Protein AF-A0A1M6P2D3-F1 (afdb_monomer)

Mean predicted aligned error: 7.61 Å

InterPro domains:
  IPR001851 ABC transporter, permease [PF02653] (46-147)

Solvent-accessible surface area (backbone atoms only — not comparable to full-atom values): 8689 Å² total; per-residue (Å²): 142,80,78,84,76,82,72,62,74,66,58,57,55,48,62,72,42,39,67,60,53,50,50,51,49,51,54,54,50,42,32,69,76,35,44,91,63,54,58,33,71,67,44,50,48,51,52,49,60,64,45,48,58,56,63,65,44,48,63,64,54,43,56,40,48,74,77,73,40,55,64,55,37,67,63,33,42,47,53,42,30,52,46,41,31,47,42,33,22,30,75,68,64,39,54,64,71,60,23,48,52,51,26,51,53,52,38,51,49,54,50,48,52,52,49,47,45,32,72,74,66,68,42,57,49,51,61,53,20,54,54,50,30,52,52,43,52,49,51,42,36,63,74,50,72,71,48,87,86,78,67,61,56,74,97,120

Radius of gyration: 21.3 Å; Cα contacts (8 Å, |Δi|>4): 113; chains: 1; bounding box: 41×65×45 Å

Organism: Pseudonocardia thermophila (NCBI:txid1848)

Foldseek 3Di:
DDDPDDDPPVVVVCVVCVVVVVVVVVLVVCCVVPVPPSVDPVNVVVVCVVCVLVVVCVVVQVVCVVVVAHAPQSVLLVLLLVLQLLCCCAVVVDDSVVSNVVSVVVSVVLVVVLVCCCPVVVDGNVVSNVVSSVVSVVVSCVSVVVDDRDGRHDPD

pLDDT: mean 88.81, std 10.98, range [53.22, 97.81]

Sequence (156 aa):
MGRPGASPEGTSRLARYGLVLILIGLVVGFSLARPSSFATVENYRAILNNQAVVVLLAPAATLPLIVGEFDLSVASVLGVAQALVTGLCALQGLPVGAAVALAVLIGGLLGLINGVVIVKLEINAFVTTLASGTVMGGLVVWYTGGAPVYEGVPAS

Secondary structure (DSSP, 8-state):
-PPPP---HHHHHHHHHHHHHHHHHHHHHHHHH-TTTTSSHHHHHHHHHHHHHHHHHHHHHHHHHHTT----HHHHHHHHHHHHHHHHHHTT---HHHHHHHHHHHHHHHHHHHHHHHHHH---HHHHHHHHHHHHHHHHHHHHTTS---SS----

Structure (mmCIF, N/CA/C/O backbone):
data_AF-A0A1M6P2D3-F1
#
_entry.id   AF-A0A1M6P2D3-F1
#
loop_
_atom_site.group_PDB
_atom_site.id
_atom_site.type_symbol
_atom_site.label_atom_id
_atom_site.label_alt_id
_atom_site.label_comp_id
_atom_site.label_asym_id
_atom_site.label_entity_id
_atom_site.label_seq_id
_atom_site.pdbx_PDB_ins_code
_atom_site.Cartn_x
_atom_site.Cartn_y
_atom_site.Cartn_z
_atom_site.occupancy
_atom_site.B_iso_or_equiv
_atom_site.auth_seq_id
_atom_site.auth_comp_id
_atom_site.auth_asym_id
_atom_site.auth_atom_id
_atom_site.pdbx_PDB_model_num
ATOM 1 N N . MET A 1 1 ? 16.385 44.471 20.690 1.00 53.22 1 MET A N 1
ATOM 2 C CA . MET A 1 1 ? 15.525 44.804 19.533 1.00 53.22 1 MET A CA 1
ATOM 3 C C . MET A 1 1 ? 16.321 44.506 18.262 1.00 53.22 1 MET A C 1
ATOM 5 O O . MET A 1 1 ? 17.066 45.355 17.797 1.00 53.22 1 MET A O 1
ATOM 9 N N . GLY A 1 2 ? 16.308 43.245 17.810 1.00 58.84 2 GLY A N 1
ATOM 10 C CA . GLY A 1 2 ? 17.107 42.759 16.676 1.00 58.84 2 GLY A CA 1
ATOM 11 C C . GLY A 1 2 ? 16.276 42.749 15.395 1.00 58.84 2 GLY A C 1
ATOM 12 O O . GLY A 1 2 ? 15.130 42.311 15.414 1.00 58.84 2 GLY A O 1
ATOM 13 N N . ARG A 1 3 ? 16.830 43.284 14.306 1.00 61.72 3 ARG A N 1
ATOM 14 C CA . ARG A 1 3 ? 16.166 43.398 12.998 1.00 61.72 3 ARG A CA 1
ATOM 15 C C . ARG A 1 3 ? 15.924 41.992 12.419 1.00 61.72 3 ARG A C 1
ATOM 17 O O . ARG A 1 3 ? 16.854 41.188 12.467 1.00 61.72 3 ARG A O 1
ATOM 24 N N . PRO A 1 4 ? 14.749 41.691 11.835 1.00 57.19 4 PRO A N 1
ATOM 25 C CA . PRO A 1 4 ? 14.568 40.472 11.056 1.00 57.19 4 PRO A CA 1
ATOM 26 C C . PRO A 1 4 ? 15.533 40.504 9.867 1.00 57.19 4 PRO A C 1
ATOM 28 O O . PRO A 1 4 ? 15.477 41.417 9.041 1.00 57.19 4 PRO A O 1
ATOM 31 N N . GLY A 1 5 ? 16.457 39.544 9.817 1.00 58.62 5 GLY A N 1
ATOM 32 C CA . GLY A 1 5 ? 17.313 39.330 8.658 1.00 58.62 5 GLY A CA 1
ATOM 33 C C . GLY A 1 5 ? 16.445 38.942 7.468 1.00 58.62 5 GLY A C 1
ATOM 34 O O . GLY A 1 5 ? 15.668 37.992 7.550 1.00 58.62 5 GLY A O 1
ATOM 35 N N . ALA A 1 6 ? 16.552 39.695 6.377 1.00 59.88 6 ALA A N 1
ATOM 36 C CA . ALA A 1 6 ? 15.926 39.352 5.114 1.00 59.88 6 ALA A CA 1
ATOM 37 C C . ALA A 1 6 ? 16.448 37.979 4.661 1.00 59.88 6 ALA A C 1
ATOM 39 O O . ALA A 1 6 ? 17.626 37.831 4.334 1.00 59.88 6 ALA A O 1
ATOM 40 N N . SER A 1 7 ? 15.588 36.959 4.668 1.00 59.59 7 SER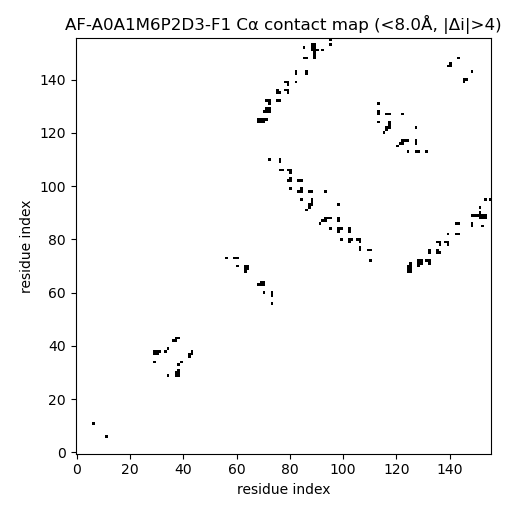 A N 1
ATOM 41 C CA . SER A 1 7 ? 15.888 35.693 4.002 1.00 59.59 7 SER A CA 1
ATOM 42 C C . SER A 1 7 ? 16.040 35.962 2.500 1.00 59.59 7 SER A C 1
ATOM 44 O O . SER A 1 7 ? 15.169 36.641 1.947 1.00 59.59 7 SER A O 1
ATOM 46 N N . PRO A 1 8 ? 17.074 35.443 1.810 1.00 58.41 8 PRO A N 1
ATOM 47 C CA . PRO A 1 8 ? 17.195 35.621 0.370 1.00 58.41 8 PRO A CA 1
ATOM 48 C C . PRO A 1 8 ? 15.990 34.949 -0.291 1.00 58.41 8 PRO A C 1
ATOM 50 O O . PRO A 1 8 ? 15.822 33.733 -0.190 1.00 58.41 8 PRO A O 1
ATOM 53 N N . GLU A 1 9 ? 15.143 35.719 -0.973 1.00 60.56 9 GLU A N 1
ATOM 54 C CA . GLU A 1 9 ? 13.951 35.202 -1.664 1.00 60.56 9 GLU A CA 1
ATOM 55 C C . GLU A 1 9 ? 14.287 34.092 -2.687 1.00 60.56 9 GLU A C 1
ATOM 57 O O . GLU A 1 9 ? 13.440 33.261 -3.014 1.00 60.56 9 GLU A O 1
ATOM 62 N N . GLY A 1 10 ? 15.542 34.027 -3.154 1.00 57.16 10 GLY A N 1
ATOM 63 C CA . GLY A 1 10 ? 16.060 32.960 -4.016 1.00 57.16 10 GLY A CA 1
ATOM 64 C C . GLY A 1 10 ? 16.241 31.605 -3.317 1.00 57.16 10 GLY A C 1
ATOM 65 O O . GLY A 1 10 ? 15.981 30.567 -3.926 1.00 57.16 10 GLY A O 1
ATOM 66 N N . THR A 1 11 ? 16.602 31.591 -2.030 1.00 60.56 11 THR A N 1
ATOM 67 C CA . THR A 1 11 ? 16.782 30.348 -1.258 1.00 60.56 11 THR A CA 1
ATOM 68 C C . THR A 1 11 ? 15.440 29.670 -0.979 1.00 60.56 11 THR A C 1
ATOM 70 O O . THR A 1 11 ? 15.360 28.443 -0.996 1.00 60.56 11 THR A O 1
ATOM 73 N N . SER A 1 12 ? 14.355 30.437 -0.802 1.00 68.25 12 SER A N 1
ATOM 74 C CA . SER A 1 12 ? 13.024 29.868 -0.530 1.00 68.25 12 SER A CA 1
ATOM 75 C C . SER A 1 12 ? 12.403 29.195 -1.760 1.00 68.25 12 SER A C 1
ATOM 77 O O . SER A 1 12 ? 11.765 28.150 -1.633 1.00 68.25 12 SER A O 1
ATOM 79 N N . ARG A 1 13 ? 12.632 29.733 -2.967 1.00 73.38 13 ARG A N 1
ATOM 80 C CA . ARG A 1 13 ? 12.143 29.137 -4.223 1.00 73.38 13 ARG A CA 1
ATOM 81 C C . ARG A 1 13 ? 12.911 27.871 -4.590 1.00 73.38 13 ARG A C 1
ATOM 83 O O . ARG A 1 13 ? 12.291 26.888 -4.989 1.00 73.38 13 ARG A O 1
ATOM 90 N N . LEU A 1 14 ? 14.233 27.877 -4.408 1.00 79.12 14 LEU A N 1
ATOM 91 C CA . LEU A 1 14 ? 15.064 26.696 -4.632 1.00 79.12 14 LEU A CA 1
ATOM 92 C C . LEU A 1 14 ? 14.745 25.588 -3.619 1.00 79.12 14 LEU A C 1
ATOM 94 O O . LEU A 1 14 ? 14.649 24.433 -4.008 1.00 79.12 14 LEU A O 1
ATOM 98 N N . ALA A 1 15 ? 14.492 25.932 -2.352 1.00 79.94 15 ALA A N 1
ATOM 99 C CA . ALA A 1 15 ? 14.035 24.971 -1.348 1.00 79.94 15 ALA A CA 1
ATOM 100 C C . ALA A 1 15 ? 12.641 24.406 -1.675 1.00 79.94 15 ALA A C 1
ATOM 102 O O . ALA A 1 15 ? 12.419 23.205 -1.549 1.00 79.94 15 ALA A O 1
ATOM 103 N N . ARG A 1 16 ? 11.715 25.245 -2.165 1.00 86.50 16 ARG A N 1
ATOM 104 C CA . ARG A 1 16 ? 10.349 24.829 -2.527 1.00 86.50 16 AR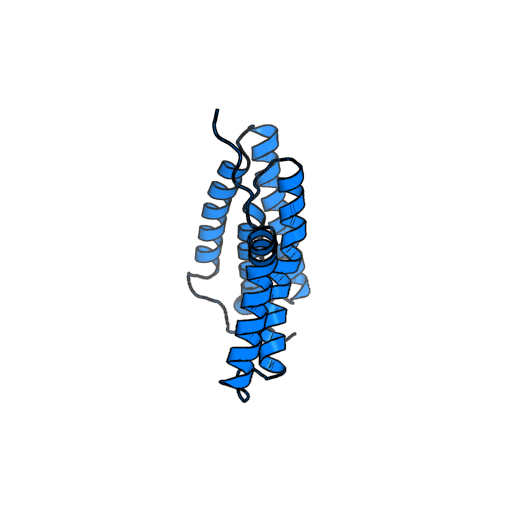G A CA 1
ATOM 105 C C . ARG A 1 16 ? 10.308 23.839 -3.693 1.00 86.50 16 ARG A C 1
ATOM 107 O O . ARG A 1 16 ? 9.501 22.917 -3.668 1.00 86.50 16 ARG A O 1
ATOM 114 N N . TYR A 1 17 ? 11.159 24.025 -4.702 1.00 91.38 17 TYR A N 1
ATOM 115 C CA . TYR A 1 17 ? 11.232 23.140 -5.873 1.00 91.38 17 TYR A CA 1
ATOM 116 C C . TYR A 1 17 ? 12.413 22.168 -5.834 1.00 91.38 17 TYR A C 1
ATOM 118 O O . TYR A 1 17 ? 12.608 21.415 -6.785 1.00 91.38 17 TYR A O 1
ATOM 126 N N . GLY A 1 18 ? 13.183 22.147 -4.745 1.00 92.62 18 GLY A N 1
ATOM 127 C CA . GLY A 1 18 ? 14.428 21.387 -4.647 1.00 92.62 18 GLY A CA 1
ATOM 128 C C . GLY A 1 18 ? 14.233 19.906 -4.946 1.00 92.62 18 GLY A C 1
ATOM 129 O O . GLY A 1 18 ? 14.991 19.339 -5.724 1.00 92.62 18 GLY A O 1
ATOM 130 N N . LEU A 1 19 ? 13.157 19.305 -4.429 1.00 92.44 19 LEU A N 1
ATOM 131 C CA . LEU A 1 19 ? 12.833 17.901 -4.691 1.00 92.44 19 LEU A CA 1
ATOM 132 C C . LEU A 1 19 ? 12.543 17.632 -6.177 1.00 92.44 19 LEU A C 1
ATOM 134 O O . LEU A 1 19 ? 13.032 16.652 -6.731 1.00 92.44 19 LEU A O 1
ATOM 138 N N . VAL A 1 20 ? 11.790 18.519 -6.836 1.00 93.38 20 VAL A N 1
ATOM 139 C CA . VAL A 1 20 ? 11.469 18.399 -8.269 1.00 93.38 20 VAL A CA 1
ATOM 140 C C . VAL A 1 20 ? 12.731 18.561 -9.113 1.00 93.38 20 VAL A C 1
ATOM 142 O O . VAL A 1 20 ? 12.954 17.800 -10.050 1.00 93.38 20 VAL A O 1
ATOM 145 N N . LEU A 1 21 ? 13.590 19.516 -8.757 1.00 94.38 21 LEU A N 1
ATOM 146 C CA . LEU A 1 21 ? 14.858 19.750 -9.444 1.00 94.38 21 LEU A CA 1
ATOM 147 C C . LEU A 1 21 ? 15.819 18.567 -9.280 1.00 94.38 21 LEU A C 1
ATOM 149 O O . LEU A 1 21 ? 16.443 18.158 -10.257 1.00 94.38 21 LEU A O 1
ATOM 153 N N . ILE A 1 22 ? 15.900 17.982 -8.082 1.00 95.38 22 ILE A N 1
ATOM 154 C CA . ILE A 1 22 ? 16.682 16.765 -7.827 1.00 95.38 22 ILE A CA 1
ATOM 155 C C . ILE A 1 22 ? 16.134 15.599 -8.651 1.00 95.38 22 ILE A C 1
ATOM 157 O O . ILE A 1 22 ? 16.915 14.900 -9.290 1.00 95.38 22 ILE A O 1
ATOM 161 N N . LEU A 1 23 ? 14.812 15.408 -8.691 1.00 94.44 23 LEU A N 1
ATOM 162 C CA . LEU A 1 23 ? 14.188 14.360 -9.497 1.00 94.44 23 LEU A CA 1
ATOM 163 C C . LEU A 1 23 ? 14.544 14.508 -10.982 1.00 94.44 23 LEU A C 1
ATOM 165 O O . LEU A 1 23 ? 14.995 13.544 -11.596 1.00 94.44 23 LEU A O 1
ATOM 169 N N . ILE A 1 24 ? 14.397 15.711 -11.546 1.00 95.88 24 ILE A N 1
ATOM 170 C CA . ILE A 1 24 ? 14.774 15.995 -12.939 1.00 95.88 24 ILE A CA 1
ATOM 171 C C . ILE A 1 24 ? 16.263 15.710 -13.153 1.00 95.88 24 ILE A C 1
ATOM 173 O O . ILE A 1 24 ? 16.626 15.036 -14.116 1.00 95.88 24 ILE A O 1
ATOM 177 N N . GLY A 1 25 ? 17.120 16.173 -12.241 1.00 97.06 25 GLY A N 1
ATOM 178 C CA . GLY A 1 25 ? 18.560 15.936 -12.296 1.00 97.06 25 GLY A CA 1
ATOM 179 C C . GLY A 1 25 ? 18.918 14.449 -12.293 1.00 97.06 25 GLY A C 1
ATOM 180 O O . GLY A 1 25 ? 19.737 14.022 -13.103 1.00 97.06 25 GLY A O 1
ATOM 181 N N . LEU A 1 26 ? 18.270 13.645 -11.445 1.00 96.06 26 LEU A N 1
ATOM 182 C CA . LEU A 1 26 ? 18.462 12.194 -11.399 1.00 96.06 26 LEU A CA 1
ATOM 183 C C . LEU A 1 26 ? 17.978 11.517 -12.681 1.00 96.06 26 LEU A C 1
ATOM 185 O O . LEU A 1 26 ? 18.697 10.691 -13.238 1.00 96.06 26 LEU A O 1
ATOM 189 N N . VAL A 1 27 ? 16.791 11.879 -13.177 1.00 96.12 27 VAL A N 1
ATOM 190 C CA . VAL A 1 27 ? 16.241 11.312 -14.415 1.00 96.12 27 VAL A CA 1
ATOM 191 C C . VAL A 1 27 ? 17.165 11.610 -15.590 1.00 96.12 27 VAL A C 1
ATOM 193 O O . VAL A 1 27 ? 17.538 10.688 -16.312 1.00 96.12 27 VAL A O 1
ATOM 196 N N . VAL A 1 28 ? 17.588 12.863 -15.768 1.00 97.25 28 VAL A N 1
ATOM 197 C CA . VAL A 1 28 ? 18.515 13.247 -16.843 1.00 97.25 28 VAL A CA 1
ATOM 198 C C . VAL A 1 28 ? 19.868 12.561 -16.656 1.00 97.25 28 VAL A C 1
ATOM 200 O O . VAL A 1 28 ? 20.373 11.941 -17.589 1.00 97.25 28 VAL A O 1
ATOM 203 N N . GLY A 1 29 ? 20.428 12.606 -15.446 1.00 97.69 29 GLY A N 1
ATOM 204 C CA . GLY A 1 29 ? 21.731 12.024 -15.132 1.00 97.69 29 GLY A CA 1
ATOM 205 C C . GLY A 1 29 ? 21.799 10.528 -15.433 1.00 97.69 29 GLY A C 1
ATOM 206 O O . GLY A 1 29 ? 22.710 10.085 -16.133 1.00 97.69 29 GLY A O 1
ATOM 207 N N . PHE A 1 30 ? 20.814 9.746 -14.984 1.00 96.94 30 PHE A N 1
ATOM 208 C CA . PHE A 1 30 ? 20.774 8.310 -15.265 1.00 96.94 30 PHE A CA 1
ATOM 209 C C . PHE A 1 30 ? 20.409 7.987 -16.713 1.00 96.94 30 PHE A C 1
ATOM 211 O O . PHE A 1 30 ? 20.935 7.015 -17.255 1.00 96.94 30 PHE A O 1
ATOM 218 N N . SER A 1 31 ? 19.588 8.811 -17.369 1.00 96.19 31 SER A N 1
ATOM 219 C CA . SER A 1 31 ? 19.282 8.626 -18.794 1.00 96.19 31 SER A CA 1
ATOM 220 C C . SER A 1 31 ? 20.528 8.795 -19.665 1.00 96.19 31 SER A C 1
ATOM 222 O O . SER A 1 31 ? 20.717 8.038 -20.612 1.00 96.19 31 SER A O 1
ATOM 224 N N . LEU A 1 32 ? 21.410 9.736 -19.310 1.00 97.06 32 LEU A N 1
ATOM 225 C CA . LEU A 1 32 ? 22.689 9.942 -19.993 1.00 97.06 32 LEU A CA 1
ATOM 226 C C . LEU A 1 32 ? 23.737 8.889 -19.609 1.00 97.06 32 LEU A C 1
ATOM 228 O O . LEU A 1 32 ? 24.467 8.408 -20.471 1.00 97.06 32 LEU A O 1
ATOM 232 N N . ALA A 1 33 ? 23.819 8.513 -18.330 1.00 97.19 33 ALA A N 1
ATOM 233 C CA . ALA A 1 33 ? 24.813 7.552 -17.855 1.00 97.19 33 ALA A CA 1
ATOM 234 C C . ALA A 1 33 ? 24.511 6.106 -18.286 1.00 97.19 33 ALA A C 1
ATOM 236 O O . ALA A 1 33 ? 25.431 5.301 -18.446 1.00 97.19 33 ALA A O 1
ATOM 237 N N . ARG A 1 34 ? 23.229 5.748 -18.436 1.00 95.94 34 ARG A N 1
ATOM 238 C CA . ARG A 1 34 ? 22.756 4.381 -18.710 1.00 95.94 34 ARG A CA 1
ATOM 239 C C . ARG A 1 34 ? 21.598 4.363 -19.728 1.00 95.94 34 ARG A C 1
ATOM 241 O O . ARG A 1 34 ? 20.511 3.889 -19.403 1.00 95.94 34 ARG A O 1
ATOM 248 N N . PRO A 1 35 ? 21.801 4.821 -20.974 1.00 92.44 35 PRO A N 1
ATOM 249 C CA . PRO A 1 35 ? 20.716 4.961 -21.948 1.00 92.44 35 PRO A CA 1
ATOM 250 C C . PRO A 1 35 ? 20.064 3.626 -22.339 1.00 92.44 35 PRO A C 1
ATOM 252 O O . PRO A 1 35 ? 18.855 3.566 -22.521 1.00 92.44 35 PRO A O 1
ATOM 255 N N . SER A 1 36 ? 20.838 2.538 -22.410 1.00 93.38 36 SER A N 1
ATOM 256 C CA . SER A 1 36 ? 20.335 1.214 -22.803 1.00 93.38 36 SER A CA 1
ATOM 257 C C . SER A 1 36 ? 19.554 0.474 -21.713 1.00 93.38 36 SER A C 1
ATOM 259 O O . SER A 1 36 ? 18.917 -0.529 -22.018 1.00 93.38 36 SER A O 1
ATOM 261 N N . SER A 1 37 ? 19.597 0.932 -20.458 1.00 91.81 37 SER A N 1
ATOM 262 C CA . SER A 1 37 ? 18.860 0.305 -19.352 1.00 91.81 37 SER A CA 1
ATOM 263 C C . SER A 1 37 ? 17.888 1.262 -18.666 1.00 91.81 37 SER A C 1
ATOM 265 O O . SER A 1 37 ? 16.734 0.900 -18.455 1.00 91.81 37 SER A O 1
ATOM 267 N N . PHE A 1 38 ? 18.309 2.492 -18.361 1.00 94.06 38 PHE A N 1
ATOM 268 C CA . PHE A 1 38 ? 17.475 3.477 -17.674 1.00 94.06 38 PHE A CA 1
ATOM 269 C C . PHE A 1 38 ? 16.526 4.220 -18.620 1.00 94.06 38 PHE A C 1
ATOM 271 O O . PHE A 1 38 ? 15.342 4.347 -18.313 1.00 94.06 38 PHE A O 1
ATOM 278 N N . ALA A 1 39 ? 17.019 4.700 -19.767 1.00 95.25 39 ALA A N 1
ATOM 279 C CA . ALA A 1 39 ? 16.236 5.498 -20.719 1.00 95.25 39 ALA A CA 1
ATOM 280 C C . ALA A 1 39 ? 15.391 4.630 -21.672 1.00 95.25 39 ALA A C 1
ATOM 282 O O . ALA A 1 39 ? 15.313 4.886 -22.872 1.00 95.25 39 ALA A O 1
ATOM 283 N N . THR A 1 40 ? 14.775 3.579 -21.134 1.00 96.62 40 THR A N 1
ATOM 284 C CA . THR A 1 40 ? 13.940 2.630 -21.878 1.00 96.62 40 THR A CA 1
ATOM 285 C C . THR A 1 40 ? 12.467 2.834 -21.532 1.00 96.62 40 THR A C 1
ATOM 287 O O . THR A 1 40 ? 12.119 3.240 -20.419 1.00 96.62 40 THR A O 1
ATOM 290 N N . VAL A 1 41 ? 11.576 2.555 -22.488 1.00 95.31 41 VAL A N 1
ATOM 291 C CA . VAL A 1 41 ? 10.122 2.689 -22.287 1.00 95.31 41 VAL A CA 1
ATOM 292 C C . VAL A 1 41 ? 9.649 1.733 -21.193 1.00 95.31 41 VAL A C 1
ATOM 294 O O . VAL A 1 41 ? 8.805 2.089 -20.376 1.00 95.31 41 VAL A O 1
ATOM 297 N N . GLU A 1 42 ? 10.223 0.538 -21.152 1.00 94.44 42 GLU A N 1
ATOM 298 C CA . GLU A 1 42 ? 9.971 -0.505 -20.170 1.00 94.44 42 GLU A CA 1
ATOM 299 C C . GLU A 1 42 ? 10.326 -0.031 -18.760 1.00 94.44 42 GLU A C 1
ATOM 301 O O . GLU A 1 42 ? 9.498 -0.144 -17.856 1.00 94.44 42 GLU A O 1
ATOM 306 N N . ASN A 1 43 ? 11.506 0.571 -18.575 1.00 95.12 43 ASN A N 1
ATOM 307 C CA . ASN A 1 43 ? 11.918 1.093 -17.276 1.00 95.12 43 ASN A CA 1
ATOM 308 C C . ASN A 1 43 ? 11.032 2.265 -16.830 1.00 95.12 43 ASN A C 1
ATOM 310 O O . ASN A 1 43 ? 10.572 2.287 -15.689 1.00 95.12 43 ASN A O 1
ATOM 314 N N . TYR A 1 44 ? 10.714 3.211 -17.721 1.00 94.31 44 TYR A N 1
ATOM 315 C CA . TYR A 1 44 ? 9.805 4.304 -17.366 1.00 94.31 44 TYR A CA 1
ATOM 316 C C . TYR A 1 44 ? 8.400 3.805 -17.024 1.00 94.31 44 TYR A C 1
ATOM 318 O O . TYR A 1 44 ? 7.816 4.272 -16.048 1.00 94.31 44 TYR A O 1
ATOM 326 N N . ARG A 1 45 ? 7.865 2.825 -17.763 1.00 94.88 45 ARG A N 1
ATOM 327 C CA . ARG A 1 45 ? 6.581 2.187 -17.431 1.00 94.88 45 ARG A CA 1
ATOM 328 C C . ARG A 1 45 ? 6.635 1.485 -16.079 1.00 94.88 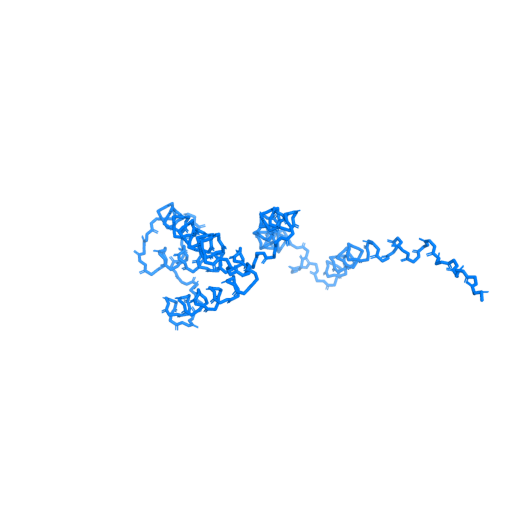45 ARG A C 1
ATOM 330 O O . ARG A 1 45 ? 5.710 1.653 -15.294 1.00 94.88 45 ARG A O 1
ATOM 337 N N . ALA A 1 46 ? 7.707 0.752 -15.783 1.00 92.56 46 ALA A N 1
ATOM 338 C CA . ALA A 1 46 ? 7.884 0.092 -14.492 1.00 92.56 46 ALA A CA 1
ATOM 339 C C . ALA A 1 46 ? 7.923 1.106 -13.335 1.00 92.56 46 ALA A C 1
ATOM 341 O O . ALA A 1 46 ? 7.210 0.937 -12.346 1.00 92.56 46 ALA A O 1
ATOM 342 N N . ILE A 1 47 ? 8.683 2.198 -13.485 1.00 93.38 47 ILE A N 1
ATOM 343 C CA . ILE A 1 47 ? 8.746 3.284 -12.496 1.00 93.38 47 ILE A CA 1
ATOM 344 C C . ILE A 1 47 ? 7.362 3.911 -12.298 1.00 93.38 47 ILE A C 1
ATOM 346 O O . ILE A 1 47 ? 6.903 4.030 -11.163 1.00 93.38 47 ILE A O 1
ATOM 350 N N . LEU A 1 48 ? 6.688 4.298 -13.384 1.00 93.38 48 LEU A N 1
ATOM 351 C CA . LEU A 1 48 ? 5.381 4.955 -13.322 1.00 93.38 48 LEU A CA 1
ATOM 352 C C . LEU A 1 48 ? 4.308 4.043 -12.723 1.00 93.38 48 LEU A C 1
ATOM 354 O O . LEU A 1 48 ? 3.551 4.499 -11.872 1.00 93.38 48 LEU A O 1
ATOM 358 N N . ASN A 1 49 ? 4.277 2.761 -13.092 1.00 91.50 49 ASN A N 1
ATOM 359 C CA . ASN A 1 49 ? 3.354 1.788 -12.506 1.00 91.50 49 ASN A CA 1
ATOM 360 C C . ASN A 1 49 ? 3.595 1.614 -11.002 1.00 91.50 49 ASN A C 1
ATOM 362 O O . ASN A 1 49 ? 2.639 1.570 -10.232 1.00 91.50 49 ASN A O 1
ATOM 366 N N . ASN A 1 50 ? 4.858 1.584 -10.566 1.00 90.00 50 ASN A N 1
ATOM 367 C CA . ASN A 1 50 ? 5.186 1.496 -9.146 1.00 90.00 50 ASN A CA 1
ATOM 368 C C . ASN A 1 50 ? 4.750 2.757 -8.372 1.00 90.00 50 ASN A C 1
ATOM 370 O O . ASN A 1 50 ? 4.248 2.666 -7.254 1.00 90.00 50 ASN A O 1
ATOM 374 N N . GLN A 1 51 ? 4.893 3.944 -8.973 1.00 92.62 51 GLN A N 1
ATOM 375 C CA . GLN A 1 51 ? 4.483 5.204 -8.342 1.00 92.62 51 GLN A CA 1
ATOM 376 C C . GLN A 1 51 ? 2.977 5.476 -8.419 1.00 92.62 51 GLN A C 1
ATOM 378 O O . GLN A 1 51 ? 2.453 6.189 -7.564 1.00 92.62 51 GLN A O 1
ATOM 383 N N . ALA A 1 52 ? 2.263 4.899 -9.389 1.00 92.69 52 ALA A N 1
ATOM 384 C CA . ALA A 1 52 ? 0.822 5.087 -9.549 1.00 92.69 52 ALA A CA 1
ATOM 385 C C . ALA A 1 52 ? 0.054 4.741 -8.264 1.00 92.69 52 ALA A C 1
ATOM 387 O O . ALA A 1 52 ? -0.846 5.480 -7.873 1.00 92.69 52 ALA A O 1
ATOM 388 N N . VAL A 1 53 ? 0.462 3.678 -7.561 1.00 89.69 53 VAL A N 1
ATOM 389 C CA . VAL A 1 53 ? -0.139 3.274 -6.280 1.00 89.69 53 VAL A CA 1
ATOM 390 C C . VAL A 1 53 ? 0.004 4.377 -5.228 1.00 89.69 53 VAL A C 1
ATOM 392 O O . VAL A 1 53 ? -0.982 4.777 -4.618 1.00 89.69 53 VAL A O 1
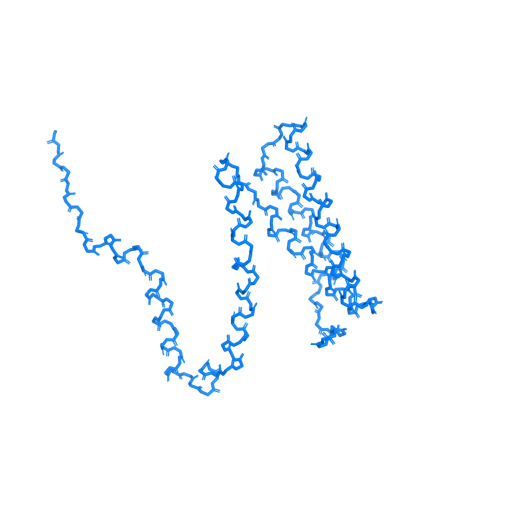ATOM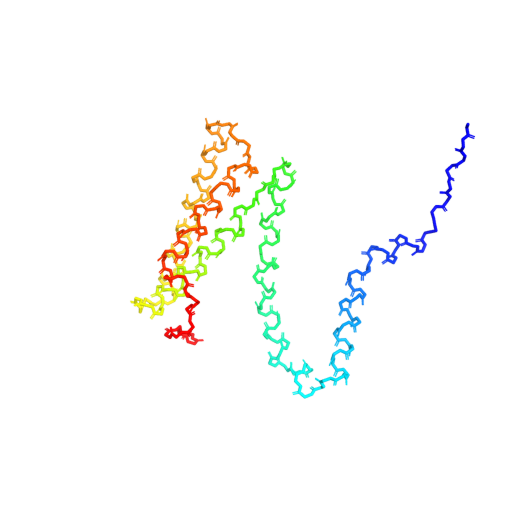 395 N N . VAL A 1 54 ? 1.210 4.923 -5.045 1.00 89.94 54 VAL A N 1
ATOM 396 C CA . VAL A 1 54 ? 1.468 5.989 -4.060 1.00 89.94 54 VAL A CA 1
ATOM 397 C C . VAL A 1 54 ? 0.695 7.261 -4.410 1.00 89.94 54 VAL A C 1
ATOM 399 O O . VAL A 1 54 ? 0.099 7.882 -3.533 1.00 89.94 54 VAL A O 1
ATOM 402 N N . VAL A 1 55 ? 0.656 7.629 -5.693 1.00 91.50 55 VAL A N 1
ATOM 403 C CA . VAL A 1 55 ? -0.083 8.808 -6.171 1.00 91.50 55 VAL A CA 1
ATOM 404 C C . VAL A 1 55 ? -1.588 8.656 -5.951 1.00 91.50 55 VAL A C 1
ATOM 406 O O . VAL A 1 55 ? -2.237 9.626 -5.571 1.00 91.50 55 VAL A O 1
ATOM 409 N N . LEU A 1 56 ? -2.144 7.455 -6.136 1.00 91.38 56 LEU A N 1
ATOM 410 C CA . LEU A 1 56 ? -3.551 7.165 -5.845 1.00 91.38 56 LEU A CA 1
ATOM 411 C C . LEU A 1 56 ? -3.863 7.225 -4.343 1.00 91.38 56 LEU A C 1
ATOM 413 O O . LEU A 1 56 ? -4.942 7.676 -3.963 1.00 91.38 56 LEU A O 1
ATOM 417 N N . LEU A 1 57 ? -2.927 6.809 -3.485 1.00 90.94 57 LEU A N 1
ATOM 418 C CA . LEU A 1 57 ? -3.101 6.861 -2.030 1.00 90.94 57 LEU A CA 1
ATOM 419 C C . LEU A 1 57 ? -2.905 8.256 -1.433 1.00 90.94 57 LEU A C 1
ATOM 421 O O . LEU A 1 57 ? -3.508 8.563 -0.406 1.00 90.94 57 LEU A O 1
ATOM 425 N N . ALA A 1 58 ? -2.094 9.111 -2.055 1.00 91.00 58 ALA A N 1
ATOM 426 C CA . ALA A 1 58 ? -1.836 10.467 -1.577 1.00 91.00 58 ALA A CA 1
ATOM 427 C C . ALA A 1 58 ? -3.120 11.271 -1.261 1.00 91.00 58 ALA A C 1
ATOM 429 O O . ALA A 1 58 ? -3.240 11.750 -0.130 1.00 91.00 58 ALA A O 1
ATOM 430 N N . PRO A 1 59 ? -4.120 11.394 -2.163 1.00 91.12 59 PRO A N 1
ATOM 431 C CA . PRO A 1 59 ? -5.367 12.092 -1.846 1.00 91.12 59 PRO A CA 1
ATOM 432 C C . PRO A 1 59 ? -6.165 11.407 -0.727 1.00 91.12 59 PRO A C 1
ATOM 434 O O . PRO A 1 59 ? -6.761 12.102 0.093 1.00 91.12 59 PRO A O 1
ATOM 437 N N . ALA A 1 60 ? -6.128 10.071 -0.631 1.00 88.00 60 ALA A N 1
ATOM 438 C CA . ALA A 1 60 ? -6.787 9.337 0.451 1.00 88.00 60 ALA A CA 1
ATOM 439 C C . ALA A 1 60 ? -6.177 9.676 1.822 1.00 88.00 60 ALA A C 1
ATOM 441 O O . ALA A 1 60 ? -6.911 9.937 2.769 1.00 88.00 60 ALA A O 1
ATOM 442 N N . ALA A 1 61 ? -4.846 9.773 1.908 1.00 89.75 61 ALA A N 1
ATOM 443 C CA . ALA A 1 61 ? -4.142 10.207 3.116 1.00 89.75 61 ALA A CA 1
ATOM 444 C C . ALA A 1 61 ? -4.344 11.701 3.435 1.00 89.75 61 ALA A C 1
ATOM 446 O O . ALA A 1 61 ? -4.159 12.128 4.572 1.00 89.75 61 ALA A O 1
ATOM 447 N N . THR A 1 62 ? -4.739 12.513 2.448 1.00 91.25 62 THR A N 1
ATOM 448 C CA . THR A 1 62 ? -4.933 13.959 2.638 1.00 91.25 62 THR A CA 1
ATOM 449 C C . THR A 1 62 ? -6.219 14.267 3.410 1.00 91.25 62 THR A C 1
ATOM 451 O O . THR A 1 62 ? -6.249 15.219 4.183 1.00 91.25 62 THR A O 1
ATOM 454 N N . LEU A 1 63 ? -7.279 13.467 3.238 1.00 87.75 63 LEU A N 1
ATOM 455 C CA . LEU A 1 63 ? -8.570 13.703 3.897 1.00 87.75 63 LEU A CA 1
ATOM 456 C C . LEU A 1 63 ? -8.477 13.658 5.439 1.00 87.75 63 LEU A C 1
ATOM 458 O O . LEU A 1 63 ? -8.929 14.620 6.061 1.00 87.75 63 LEU A O 1
ATOM 462 N N . PRO A 1 64 ? -7.851 12.639 6.070 1.00 87.56 64 PRO A N 1
ATOM 463 C CA . PRO A 1 64 ? -7.600 12.640 7.514 1.00 87.56 64 PRO A CA 1
ATOM 464 C C . PRO A 1 64 ? -6.753 13.833 7.969 1.00 87.56 64 PRO A C 1
ATOM 466 O O . PRO A 1 64 ? -7.083 14.490 8.953 1.00 87.56 64 PRO A O 1
ATOM 469 N N . LEU A 1 65 ? -5.714 14.184 7.202 1.00 90.12 65 LEU A N 1
ATOM 470 C CA . LEU A 1 65 ? -4.836 15.306 7.541 1.00 90.12 65 LEU A CA 1
ATOM 471 C C . LEU A 1 65 ? -5.578 16.649 7.557 1.00 90.12 65 LEU A C 1
ATOM 473 O O . LEU A 1 65 ? -5.286 17.495 8.400 1.00 90.12 65 LEU A O 1
ATOM 477 N N . ILE A 1 66 ? -6.550 16.849 6.661 1.00 92.06 66 ILE A N 1
ATOM 478 C CA . ILE A 1 66 ? -7.370 18.072 6.620 1.00 92.06 66 ILE A CA 1
ATOM 479 C C . ILE A 1 66 ? -8.194 18.235 7.902 1.00 92.06 66 ILE A C 1
ATOM 481 O O . ILE A 1 66 ? -8.357 19.357 8.379 1.00 92.06 66 ILE A O 1
ATOM 485 N N . VAL A 1 67 ? -8.693 17.137 8.473 1.00 88.38 67 VAL A N 1
ATOM 486 C CA . VAL A 1 67 ? -9.452 17.161 9.736 1.00 88.38 67 VAL A CA 1
ATOM 487 C C . VAL A 1 67 ? -8.552 17.122 10.978 1.00 88.38 67 VAL A C 1
ATOM 489 O O . VAL A 1 67 ? -9.060 17.089 12.094 1.00 88.38 67 VAL A O 1
ATOM 492 N N . GLY A 1 68 ? -7.227 17.190 10.799 1.00 86.75 68 GLY A N 1
ATOM 493 C CA . GLY A 1 68 ? -6.243 17.209 11.884 1.00 86.75 68 GLY A CA 1
ATOM 494 C C . GLY A 1 68 ? -5.874 15.829 12.431 1.00 86.75 68 GLY A C 1
ATOM 495 O O . GLY A 1 68 ? -5.174 15.748 13.438 1.00 86.75 68 GLY A O 1
ATOM 496 N N . GLU A 1 69 ? -6.306 14.757 11.768 1.00 86.94 69 GLU A N 1
ATOM 497 C CA . GLU A 1 69 ? -6.029 13.379 12.163 1.00 86.94 69 GLU A CA 1
ATOM 498 C C . GLU A 1 69 ? -4.871 12.791 11.347 1.00 86.94 69 GLU A C 1
ATOM 500 O O . GLU A 1 69 ? -4.768 12.965 10.130 1.00 86.94 69 GLU A O 1
ATOM 505 N N . PHE A 1 70 ? -3.998 12.041 12.016 1.00 86.00 70 PHE A N 1
ATOM 506 C CA . PHE A 1 70 ? -2.912 11.306 11.369 1.00 86.00 70 PHE A CA 1
ATOM 507 C C . PHE A 1 70 ? -3.298 9.833 11.227 1.00 86.00 70 PHE A C 1
ATOM 509 O O . PHE A 1 70 ? -3.114 9.041 12.151 1.00 86.00 70 PHE A O 1
ATOM 516 N N . ASP A 1 71 ? -3.824 9.467 10.058 1.00 89.12 71 ASP A N 1
ATOM 517 C CA . ASP A 1 71 ? -4.193 8.088 9.738 1.00 89.12 71 ASP A CA 1
ATOM 518 C C . ASP A 1 71 ? -3.075 7.372 8.967 1.00 89.12 71 ASP A C 1
ATOM 520 O O . ASP A 1 71 ? -2.844 7.614 7.781 1.00 89.12 71 ASP A O 1
ATOM 524 N N . LEU A 1 72 ? -2.381 6.459 9.650 1.00 89.19 72 LEU A N 1
ATOM 525 C CA . LEU A 1 72 ? -1.332 5.627 9.053 1.00 89.19 72 LEU A CA 1
ATOM 526 C C . LEU A 1 72 ? -1.859 4.300 8.488 1.00 89.19 72 LEU A C 1
ATOM 528 O O . LEU A 1 72 ? -1.104 3.532 7.883 1.00 89.19 72 LEU A O 1
ATOM 532 N N . SER A 1 73 ? -3.149 4.002 8.665 1.00 92.19 73 SER A N 1
ATOM 533 C CA . SER A 1 73 ? -3.721 2.721 8.256 1.00 92.19 73 SER A CA 1
ATOM 534 C C . SER A 1 73 ? -3.786 2.557 6.743 1.00 92.19 73 SER A C 1
ATOM 536 O O . SER A 1 73 ? -3.729 1.425 6.279 1.00 92.19 73 SER A O 1
ATOM 538 N N . VAL A 1 74 ? -3.785 3.645 5.963 1.00 91.00 74 VAL A N 1
ATOM 539 C CA . VAL A 1 74 ? -3.780 3.594 4.489 1.00 91.00 74 VAL A CA 1
ATOM 540 C C . VAL A 1 74 ? -2.630 2.743 3.932 1.00 91.00 74 VAL A C 1
ATOM 542 O O . VAL A 1 74 ? -2.833 1.944 3.018 1.00 91.00 74 VAL A O 1
ATOM 545 N N . ALA A 1 75 ? -1.437 2.846 4.524 1.00 89.50 75 ALA A N 1
ATOM 546 C CA . ALA A 1 75 ? -0.275 2.060 4.116 1.00 89.50 75 ALA A CA 1
ATOM 547 C C . ALA A 1 75 ? -0.406 0.588 4.541 1.00 89.50 75 ALA A C 1
ATOM 549 O O . ALA A 1 75 ? -0.083 -0.319 3.775 1.00 89.50 75 ALA A O 1
ATOM 550 N N . SER A 1 76 ? -0.923 0.347 5.747 1.00 93.38 76 SER A N 1
ATOM 551 C CA . SER A 1 76 ? -1.100 -1.007 6.288 1.00 93.38 76 SER A CA 1
ATOM 552 C C . SER A 1 76 ? -2.193 -1.779 5.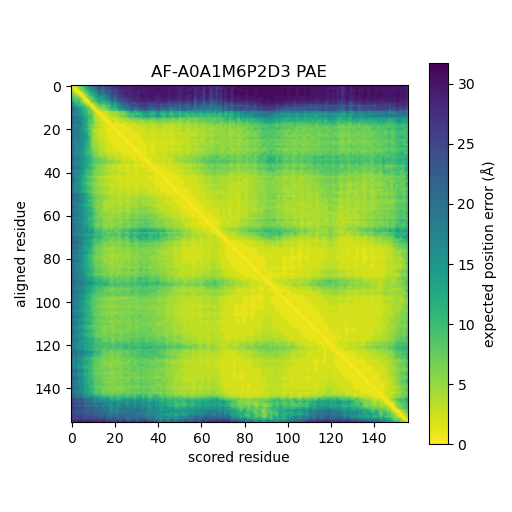541 1.00 93.38 76 SER A C 1
ATOM 554 O O . SER A 1 76 ? -2.002 -2.939 5.181 1.00 93.38 76 SER A O 1
ATOM 556 N N . VAL A 1 77 ? -3.312 -1.118 5.233 1.00 95.00 77 VAL A N 1
ATOM 557 C CA . VAL A 1 77 ? -4.417 -1.671 4.443 1.00 95.00 77 VAL A CA 1
ATOM 558 C C . VAL A 1 77 ? -3.973 -1.948 3.009 1.00 95.00 77 VAL A C 1
ATOM 560 O O . VAL A 1 77 ? -4.322 -3.001 2.477 1.00 95.00 77 VAL A O 1
ATOM 563 N N . LEU A 1 78 ? -3.154 -1.078 2.399 1.00 93.56 78 LEU A N 1
ATOM 564 C CA . LEU A 1 78 ? -2.527 -1.379 1.108 1.00 93.56 78 LEU A CA 1
ATOM 565 C C . LEU A 1 78 ? -1.700 -2.668 1.189 1.00 93.56 78 LEU A C 1
ATOM 567 O O . LEU A 1 78 ? -1.862 -3.535 0.335 1.00 93.56 78 LEU A O 1
ATOM 571 N N . GLY A 1 79 ? -0.844 -2.809 2.205 1.00 93.19 79 GLY A N 1
ATOM 572 C CA . GLY A 1 79 ? -0.012 -4.002 2.380 1.00 93.19 79 GLY A CA 1
ATOM 573 C C . GLY A 1 79 ? -0.842 -5.283 2.499 1.00 93.19 79 GLY A C 1
ATOM 574 O O . GLY A 1 79 ? -0.550 -6.278 1.835 1.00 93.19 79 GLY A O 1
ATOM 575 N N . VAL A 1 80 ? -1.934 -5.241 3.269 1.00 95.56 80 VAL A N 1
ATOM 576 C CA . VAL A 1 80 ? -2.895 -6.352 3.366 1.00 95.56 80 VAL A CA 1
ATOM 577 C C . VAL A 1 80 ? -3.555 -6.631 2.017 1.00 95.56 80 VAL A C 1
ATOM 579 O O . VAL A 1 80 ? -3.610 -7.784 1.598 1.00 95.56 80 VAL A O 1
ATOM 582 N N . ALA A 1 81 ? -4.022 -5.603 1.308 1.00 95.00 81 ALA A N 1
ATOM 583 C CA . ALA A 1 81 ? -4.659 -5.765 0.006 1.00 95.00 81 ALA A CA 1
ATOM 584 C C . ALA A 1 81 ? -3.702 -6.373 -1.033 1.00 95.00 81 ALA A C 1
ATOM 586 O O . ALA A 1 81 ? -4.091 -7.281 -1.762 1.00 95.00 81 ALA A O 1
ATOM 587 N N . GLN A 1 82 ? -2.441 -5.932 -1.069 1.00 92.56 82 GLN A N 1
ATOM 588 C CA . GLN A 1 82 ? -1.415 -6.485 -1.955 1.00 92.56 82 GLN A CA 1
ATOM 589 C C . GLN A 1 82 ? -1.116 -7.949 -1.636 1.00 92.56 82 GLN A C 1
ATOM 591 O O . GLN A 1 82 ? -1.065 -8.771 -2.553 1.00 92.56 82 GLN A O 1
ATOM 596 N N . ALA A 1 83 ? -0.962 -8.286 -0.353 1.00 93.62 83 ALA A N 1
ATOM 597 C CA . ALA A 1 83 ? -0.732 -9.658 0.079 1.00 93.62 83 ALA A CA 1
ATOM 598 C C . ALA A 1 83 ? -1.920 -10.556 -0.278 1.00 93.62 83 ALA A C 1
ATOM 600 O O . ALA A 1 83 ? -1.724 -11.628 -0.844 1.00 93.62 83 ALA A O 1
ATOM 601 N N . LEU A 1 84 ? -3.148 -10.095 -0.019 1.00 94.62 84 LEU A N 1
ATOM 602 C CA . LEU A 1 84 ? -4.369 -10.822 -0.348 1.00 94.62 84 LEU A CA 1
ATOM 603 C C . LEU A 1 84 ? -4.519 -11.027 -1.847 1.00 94.62 84 LEU A C 1
ATOM 605 O O . LEU A 1 84 ? -4.665 -12.166 -2.260 1.00 94.62 84 LEU A O 1
ATOM 609 N N . VAL A 1 85 ? -4.459 -9.976 -2.669 1.00 94.38 85 VAL A N 1
ATOM 610 C CA . VAL A 1 85 ? -4.638 -10.121 -4.123 1.00 94.38 85 VAL A CA 1
ATOM 611 C C . VAL A 1 85 ? -3.584 -11.059 -4.699 1.00 94.38 85 VAL A C 1
ATOM 613 O O . VAL A 1 85 ? -3.923 -11.997 -5.414 1.00 94.38 85 VAL A O 1
ATOM 616 N N . THR A 1 86 ? -2.317 -10.852 -4.337 1.00 92.12 86 THR A N 1
ATOM 617 C CA . THR A 1 86 ? -1.218 -11.687 -4.832 1.00 92.12 86 THR A CA 1
ATOM 618 C C . THR A 1 86 ? -1.372 -13.130 -4.365 1.00 92.12 86 THR A C 1
ATOM 620 O O . THR A 1 86 ? -1.317 -14.037 -5.186 1.00 92.12 86 THR A O 1
ATOM 623 N N . GLY A 1 87 ? -1.622 -13.354 -3.073 1.00 91.94 87 GLY A N 1
ATOM 624 C CA . GLY A 1 87 ? -1.783 -14.694 -2.516 1.00 91.94 87 GLY A CA 1
ATOM 625 C C . GLY A 1 87 ? -3.011 -15.414 -3.068 1.00 91.94 87 GLY A C 1
ATOM 626 O O . GLY A 1 87 ? -2.868 -16.526 -3.552 1.00 91.94 87 GLY A O 1
ATOM 627 N N . LEU A 1 88 ? -4.181 -14.764 -3.089 1.00 93.44 88 LEU A N 1
ATOM 628 C CA . LEU A 1 88 ? -5.438 -15.323 -3.616 1.00 93.44 88 LEU A CA 1
ATOM 629 C C . LEU A 1 88 ? -5.304 -15.778 -5.064 1.00 93.44 88 LEU A C 1
ATOM 631 O O . LEU A 1 88 ? -5.772 -16.862 -5.412 1.00 93.44 88 LEU A O 1
ATOM 635 N N . CYS A 1 89 ? -4.633 -14.982 -5.891 1.00 93.50 89 CYS A N 1
ATOM 636 C CA . CYS A 1 89 ? -4.366 -15.350 -7.272 1.00 93.50 89 CYS A CA 1
ATOM 637 C C . CYS A 1 89 ? -3.320 -16.471 -7.376 1.00 93.50 89 CYS A C 1
ATOM 639 O O . CYS A 1 89 ? -3.562 -17.467 -8.049 1.00 93.50 89 CYS A O 1
ATOM 641 N N . ALA A 1 90 ? -2.175 -16.331 -6.706 1.00 90.06 90 ALA A N 1
ATOM 642 C CA . ALA A 1 90 ? -1.025 -17.219 -6.877 1.00 90.06 90 ALA A CA 1
ATOM 643 C C . ALA A 1 90 ? -1.141 -18.568 -6.158 1.00 90.06 90 ALA A C 1
ATOM 645 O O . ALA A 1 90 ? -0.747 -19.599 -6.695 1.00 90.06 90 ALA A O 1
ATOM 646 N N . LEU A 1 91 ? -1.648 -18.556 -4.927 1.00 86.19 91 LEU A N 1
ATOM 647 C CA . LEU A 1 91 ? -1.689 -19.710 -4.029 1.00 86.19 91 LEU A CA 1
ATOM 648 C C . LEU A 1 91 ? -3.036 -20.429 -4.097 1.00 86.19 91 LEU A C 1
ATOM 650 O O . LEU A 1 91 ? -3.079 -21.654 -4.017 1.00 86.19 91 LEU A O 1
ATOM 654 N N . GLN A 1 92 ? -4.136 -19.681 -4.234 1.00 88.50 92 GLN A N 1
ATOM 655 C CA . GLN A 1 92 ? -5.488 -20.248 -4.298 1.00 88.50 92 GLN A CA 1
ATOM 656 C C . GLN A 1 92 ? -6.098 -20.256 -5.710 1.00 88.50 92 GLN A C 1
ATOM 658 O O . GLN A 1 92 ? -7.186 -20.803 -5.888 1.00 88.50 92 GLN A O 1
ATOM 663 N N . GLY A 1 93 ? -5.428 -19.686 -6.718 1.00 88.88 93 GLY A N 1
ATOM 664 C CA . GLY A 1 93 ? -5.891 -19.712 -8.109 1.00 88.88 93 GLY A CA 1
ATOM 665 C C . GLY A 1 93 ? -7.168 -18.905 -8.368 1.00 88.88 93 GLY A C 1
ATOM 666 O O . GLY A 1 93 ? -7.864 -19.161 -9.353 1.00 88.88 93 GLY A O 1
ATOM 667 N N . LEU A 1 94 ? -7.523 -17.962 -7.488 1.00 93.44 94 LEU A N 1
ATOM 668 C CA . LEU A 1 94 ? -8.716 -17.139 -7.679 1.00 93.44 94 LEU A CA 1
ATOM 669 C C . LEU A 1 94 ? -8.539 -16.192 -8.877 1.00 93.44 94 LEU A C 1
ATOM 671 O O . LEU A 1 94 ? -7.464 -15.618 -9.059 1.00 93.44 94 LEU A O 1
ATOM 675 N N . PRO A 1 95 ? -9.608 -15.935 -9.652 1.00 93.81 95 PRO A N 1
ATOM 676 C CA . PRO A 1 95 ? -9.592 -14.886 -10.661 1.00 93.81 95 PRO A CA 1
ATOM 677 C C . PRO A 1 95 ? -9.296 -13.518 -10.038 1.00 93.81 95 PRO A C 1
ATOM 679 O O . PRO A 1 95 ? -9.839 -13.183 -8.980 1.00 93.81 95 PRO A O 1
ATOM 682 N N . VAL A 1 96 ? -8.523 -12.689 -10.746 1.00 92.81 96 VAL A N 1
ATOM 683 C CA . VAL A 1 96 ? -8.084 -11.361 -10.276 1.00 92.81 96 VAL A CA 1
ATOM 684 C C . VAL A 1 96 ? -9.256 -10.508 -9.784 1.00 92.81 96 VAL A C 1
ATOM 686 O O . VAL A 1 96 ? -9.177 -9.910 -8.715 1.00 92.81 96 VAL A O 1
ATOM 689 N N . GLY A 1 97 ? -10.381 -10.500 -10.507 1.00 94.44 97 GLY A N 1
ATOM 690 C CA . GLY A 1 97 ? -11.567 -9.734 -10.109 1.00 94.44 97 GLY A CA 1
ATOM 691 C C . GLY A 1 97 ? -12.146 -10.153 -8.750 1.00 94.44 97 GLY A C 1
ATOM 692 O O . GLY A 1 97 ? -12.518 -9.295 -7.950 1.00 94.44 97 GLY A O 1
ATOM 693 N N . ALA A 1 98 ? -12.171 -11.456 -8.454 1.00 95.00 98 ALA A N 1
ATOM 694 C CA . ALA A 1 98 ? -12.648 -11.971 -7.171 1.00 95.00 98 ALA A CA 1
ATOM 695 C C . ALA A 1 98 ? -11.665 -11.651 -6.035 1.00 95.00 98 ALA A C 1
ATOM 697 O O . ALA A 1 98 ? -12.084 -11.240 -4.953 1.00 95.00 98 ALA A O 1
ATOM 698 N N . ALA A 1 99 ? -10.361 -11.776 -6.299 1.00 95.75 99 ALA A N 1
ATOM 699 C CA . ALA A 1 99 ? -9.315 -11.427 -5.345 1.00 95.75 99 ALA A CA 1
ATOM 700 C C . ALA A 1 99 ? -9.348 -9.931 -4.979 1.00 95.75 99 ALA A C 1
ATOM 702 O O . ALA A 1 99 ? -9.291 -9.580 -3.800 1.00 95.75 99 ALA A O 1
ATOM 703 N N . VAL A 1 100 ? -9.523 -9.050 -5.972 1.00 95.75 100 VAL A N 1
ATOM 704 C CA . VAL A 1 100 ? -9.677 -7.601 -5.766 1.00 95.75 100 VAL A CA 1
ATOM 705 C C . VAL A 1 100 ? -10.934 -7.289 -4.955 1.00 95.75 100 VAL A C 1
ATOM 707 O O . VAL A 1 100 ? -10.856 -6.527 -3.994 1.00 95.75 100 VAL A O 1
ATOM 710 N N . ALA A 1 101 ? -12.078 -7.893 -5.287 1.00 97.00 101 ALA A N 1
ATOM 711 C CA . ALA A 1 101 ? -13.317 -7.678 -4.540 1.00 97.00 101 ALA A CA 1
ATOM 712 C C . ALA A 1 101 ? -13.167 -8.069 -3.060 1.00 97.00 101 ALA A C 1
ATOM 714 O O . ALA A 1 101 ? -13.577 -7.317 -2.174 1.00 97.00 101 ALA A O 1
ATOM 715 N N . LEU A 1 102 ? -12.523 -9.207 -2.782 1.00 96.50 102 LEU A N 1
ATOM 716 C CA . LEU A 1 102 ? -12.281 -9.657 -1.413 1.00 96.50 102 LEU A CA 1
ATOM 717 C C . LEU A 1 102 ? -11.294 -8.743 -0.670 1.00 96.50 102 LEU A C 1
ATOM 719 O O . LEU A 1 102 ? -11.528 -8.412 0.491 1.00 96.50 102 LEU A O 1
ATOM 723 N N . ALA A 1 103 ? -10.236 -8.278 -1.339 1.00 96.19 103 ALA A N 1
ATOM 724 C CA . ALA A 1 103 ? -9.289 -7.328 -0.762 1.00 96.19 103 ALA A CA 1
ATOM 725 C C . ALA A 1 103 ? -9.949 -5.982 -0.416 1.00 96.19 103 ALA A C 1
ATOM 727 O O . ALA A 1 103 ? -9.684 -5.434 0.652 1.00 96.19 103 ALA A O 1
ATOM 728 N N . VAL A 1 104 ? -10.850 -5.476 -1.266 1.00 96.12 104 VAL A N 1
ATOM 729 C CA . VAL A 1 104 ? -11.626 -4.252 -0.993 1.00 96.12 104 VAL A CA 1
ATOM 730 C C . VAL A 1 104 ? -12.562 -4.446 0.200 1.00 96.12 104 VAL A C 1
ATOM 732 O O . VAL A 1 104 ? -12.611 -3.585 1.077 1.00 96.12 104 VAL A O 1
ATOM 735 N N . LEU A 1 105 ? -13.271 -5.577 0.272 1.00 97.81 105 LEU A N 1
ATOM 736 C CA . LEU A 1 105 ? -14.153 -5.893 1.400 1.00 97.81 105 LEU A CA 1
ATOM 737 C C . LEU A 1 105 ? -13.381 -5.969 2.722 1.00 97.81 105 LEU A C 1
ATOM 739 O O . LEU A 1 105 ? -13.791 -5.361 3.712 1.00 97.81 105 LEU A O 1
ATOM 743 N N . ILE A 1 106 ? -12.247 -6.673 2.735 1.00 97.06 106 ILE A N 1
ATOM 744 C CA . ILE A 1 106 ? -11.399 -6.789 3.926 1.00 97.06 106 ILE A CA 1
ATOM 745 C C . ILE A 1 106 ? -10.802 -5.426 4.292 1.00 97.06 106 ILE A C 1
ATOM 747 O O . ILE A 1 106 ? -10.858 -5.038 5.455 1.00 97.06 106 ILE A O 1
ATOM 751 N N . GLY A 1 107 ? -10.297 -4.659 3.323 1.00 96.06 107 GLY A N 1
ATOM 752 C CA . GLY A 1 107 ? -9.776 -3.313 3.567 1.00 96.06 107 GLY A CA 1
ATOM 753 C C . GLY A 1 107 ? -10.827 -2.369 4.158 1.0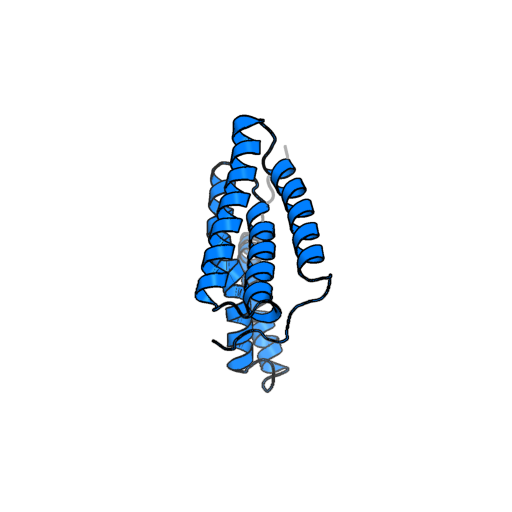0 96.06 107 GLY A C 1
ATOM 754 O O . GLY A 1 107 ? -10.544 -1.658 5.121 1.00 96.06 107 GLY A O 1
ATOM 755 N N . GLY A 1 108 ? -12.062 -2.422 3.651 1.00 95.62 108 GLY A N 1
ATOM 756 C CA . GLY A 1 108 ? -13.193 -1.677 4.204 1.00 95.62 108 GLY A CA 1
ATOM 757 C C . GLY A 1 108 ? -13.528 -2.087 5.640 1.00 95.62 108 GLY A C 1
ATOM 758 O O . GLY A 1 108 ? -13.763 -1.224 6.483 1.00 95.62 108 GLY A O 1
ATOM 759 N N . LEU A 1 109 ? -13.485 -3.387 5.950 1.00 97.19 109 LEU A N 1
ATOM 760 C CA . LEU A 1 109 ? -13.693 -3.888 7.310 1.00 97.19 109 LEU A CA 1
ATOM 761 C C . LEU A 1 109 ? -12.589 -3.420 8.269 1.00 97.19 109 LEU A C 1
ATOM 763 O O . LEU A 1 109 ? -12.889 -2.992 9.379 1.00 97.19 109 LEU A O 1
ATOM 767 N N . LEU A 1 110 ? -11.325 -3.459 7.845 1.00 96.38 110 LEU A N 1
ATOM 768 C CA . LEU A 1 110 ? -10.197 -2.968 8.641 1.00 96.38 110 LEU A CA 1
ATOM 769 C C . LEU A 1 110 ? -10.304 -1.459 8.902 1.00 96.38 110 LEU A C 1
ATOM 771 O O . LEU A 1 110 ? -10.102 -1.014 10.033 1.00 96.38 110 LEU A O 1
ATOM 775 N N . GLY A 1 111 ? -10.691 -0.682 7.885 1.00 93.81 111 GLY A N 1
ATOM 776 C CA . GLY A 1 111 ? -10.979 0.745 8.032 1.00 93.81 111 GLY A CA 1
ATOM 777 C C . GLY A 1 111 ? -12.136 1.008 8.998 1.00 93.81 111 GLY A C 1
ATOM 778 O O . GLY A 1 111 ? -12.033 1.875 9.863 1.00 93.81 111 GLY A O 1
ATOM 779 N N . LEU A 1 112 ? -13.209 0.214 8.917 1.00 95.31 112 LEU A N 1
ATOM 780 C CA . LEU A 1 112 ? -14.339 0.297 9.842 1.00 95.31 112 LEU A CA 1
ATOM 781 C C . LEU A 1 112 ? -13.919 -0.015 11.282 1.00 95.31 112 LEU A C 1
ATOM 783 O O . LEU A 1 112 ? -14.313 0.710 12.189 1.00 95.31 112 LEU A O 1
ATOM 787 N N . ILE A 1 113 ? -13.111 -1.057 11.501 1.00 95.75 113 ILE A N 1
ATOM 788 C CA . ILE A 1 113 ? -12.596 -1.413 12.831 1.00 95.75 113 ILE A CA 1
ATOM 789 C C . ILE A 1 113 ? -11.799 -0.245 13.416 1.00 95.75 113 ILE A C 1
ATOM 791 O O . ILE A 1 113 ? -12.078 0.175 14.538 1.00 95.75 113 ILE A O 1
ATOM 795 N N . ASN A 1 114 ? -10.866 0.325 12.647 1.00 94.44 114 ASN A N 1
ATOM 796 C CA . ASN A 1 114 ? -10.096 1.487 13.089 1.00 94.44 114 ASN A CA 1
ATOM 797 C C . ASN A 1 114 ? -11.008 2.682 13.394 1.00 94.44 114 ASN A C 1
ATOM 799 O O . ASN A 1 114 ? -10.887 3.284 14.457 1.00 94.44 114 ASN A O 1
ATOM 803 N N . GLY A 1 115 ? -11.973 2.977 12.519 1.00 92.62 115 GLY A N 1
ATOM 804 C CA . GLY A 1 115 ? -12.942 4.051 12.727 1.00 92.62 115 GLY A CA 1
ATOM 805 C C . GLY A 1 115 ? -13.795 3.856 13.983 1.00 92.62 115 GLY A C 1
ATOM 806 O O . GLY A 1 115 ? -13.997 4.800 14.740 1.00 92.62 115 GLY A O 1
ATOM 807 N N . VAL A 1 116 ? -14.254 2.632 14.260 1.00 95.81 116 VAL A N 1
ATOM 808 C CA . VAL A 1 116 ? -15.014 2.313 15.478 1.00 95.81 116 VAL A CA 1
ATOM 809 C C . VAL A 1 116 ? -14.152 2.495 16.721 1.00 95.81 116 VAL A C 1
ATOM 811 O O . VAL A 1 116 ? -14.618 3.099 17.681 1.00 95.81 116 VAL A O 1
ATOM 814 N N . VAL A 1 117 ? -12.906 2.018 16.715 1.00 95.44 117 VAL A N 1
ATOM 815 C CA . VAL A 1 117 ? -11.987 2.195 17.850 1.00 95.44 117 VAL A CA 1
ATOM 816 C C . VAL A 1 117 ? -11.747 3.679 18.125 1.00 95.44 117 VAL A C 1
ATOM 818 O O . VAL A 1 117 ? -11.854 4.114 19.267 1.00 95.44 117 VAL A O 1
ATOM 821 N N . ILE A 1 118 ? -11.513 4.474 17.083 1.00 93.38 118 ILE A N 1
ATOM 822 C CA . ILE A 1 118 ? -11.269 5.913 17.223 1.00 93.38 118 ILE A CA 1
ATOM 823 C C . ILE A 1 118 ? -12.522 6.632 17.743 1.00 93.38 118 ILE A C 1
ATOM 825 O O . ILE A 1 118 ? -12.450 7.383 18.710 1.00 93.38 118 ILE A O 1
ATOM 829 N N . VAL A 1 119 ? -13.689 6.375 17.144 1.00 93.19 119 VAL A N 1
ATOM 830 C CA . VAL A 1 119 ? -14.925 7.121 17.438 1.00 93.19 119 VAL A CA 1
ATOM 831 C C . VAL A 1 119 ? -15.622 6.651 18.718 1.00 93.19 119 VAL A C 1
ATOM 833 O O . VAL A 1 119 ? -16.225 7.463 19.412 1.00 93.19 119 VAL A O 1
ATOM 836 N N . LYS A 1 120 ? -15.613 5.348 19.027 1.00 95.81 120 LYS A N 1
ATOM 837 C CA . LYS A 1 120 ? -16.343 4.783 20.180 1.00 95.81 120 LYS A CA 1
ATOM 838 C C . LYS A 1 120 ? -15.483 4.601 21.418 1.00 95.81 120 LYS A C 1
ATOM 840 O O . LYS A 1 120 ? -16.025 4.679 22.514 1.00 95.81 120 LYS A O 1
ATOM 845 N N . LEU A 1 121 ? -14.196 4.297 21.249 1.00 94.62 121 LEU A N 1
ATOM 846 C CA . LEU A 1 121 ? -13.275 4.100 22.372 1.00 94.62 121 LEU A CA 1
ATOM 847 C C . LEU A 1 121 ? -12.432 5.348 22.653 1.00 94.62 121 LEU A C 1
ATOM 849 O O . LEU A 1 121 ? -11.650 5.331 23.598 1.00 94.62 121 LEU A O 1
ATOM 853 N N . GLU A 1 122 ? -12.589 6.404 21.844 1.00 92.31 122 GLU A N 1
ATOM 854 C CA . GLU A 1 122 ? -11.914 7.701 22.000 1.00 92.31 122 GLU A CA 1
ATOM 855 C C . GLU A 1 122 ? -10.381 7.573 22.060 1.00 92.31 122 GLU A C 1
ATOM 857 O O . GLU A 1 122 ? -9.676 8.363 22.690 1.00 92.31 122 GLU A O 1
ATOM 862 N N . ILE A 1 123 ? -9.844 6.554 21.382 1.00 93.69 123 ILE A N 1
ATOM 863 C CA . ILE A 1 123 ? -8.405 6.340 21.256 1.00 93.69 123 ILE A CA 1
ATOM 864 C C . ILE A 1 123 ? -7.894 7.180 20.089 1.00 93.69 123 ILE A C 1
ATOM 866 O O . ILE A 1 123 ? -8.464 7.175 19.000 1.00 93.69 123 ILE A O 1
ATOM 870 N N . ASN A 1 124 ? -6.767 7.859 20.295 1.00 92.12 124 ASN A N 1
ATOM 871 C CA . ASN A 1 124 ? -6.122 8.659 19.260 1.00 92.12 124 ASN A CA 1
ATOM 872 C C . ASN A 1 124 ? -5.870 7.846 17.966 1.00 92.12 124 ASN A C 1
ATOM 874 O O . ASN A 1 124 ? -5.401 6.700 18.021 1.00 92.12 124 ASN A O 1
ATOM 878 N N . ALA A 1 125 ? -6.144 8.449 16.802 1.00 91.69 125 ALA A N 1
ATOM 879 C CA . ALA A 1 125 ? -6.008 7.792 15.503 1.00 91.69 125 ALA A CA 1
ATOM 880 C C . ALA A 1 125 ? -4.579 7.317 15.220 1.00 91.69 125 ALA A C 1
ATOM 882 O O . ALA A 1 125 ? -4.391 6.201 14.740 1.00 91.69 125 ALA A O 1
ATOM 883 N N . PHE A 1 126 ? -3.559 8.092 15.588 1.00 91.69 126 PHE A N 1
ATOM 884 C CA . PHE A 1 126 ? -2.162 7.707 15.391 1.00 91.69 126 PHE A CA 1
ATOM 885 C C . PHE A 1 126 ? -1.820 6.419 16.153 1.00 91.69 126 PHE A C 1
ATOM 887 O O . PHE A 1 126 ? -1.249 5.487 15.591 1.00 91.69 126 PHE A O 1
ATOM 894 N N . VAL A 1 127 ? -2.234 6.323 17.420 1.00 94.12 127 VAL A N 1
ATOM 895 C CA . VAL A 1 127 ? -1.985 5.135 18.256 1.00 94.12 127 VAL A CA 1
ATOM 896 C C . VAL A 1 127 ? -2.744 3.922 17.716 1.00 94.12 127 VAL A C 1
ATOM 898 O O . VAL A 1 127 ? -2.163 2.847 17.558 1.00 94.12 127 VAL A O 1
ATOM 901 N N . THR A 1 128 ? -4.023 4.099 17.378 1.00 95.06 128 THR A N 1
ATOM 902 C CA . THR A 1 128 ? -4.870 3.033 16.822 1.00 95.06 128 THR A CA 1
ATOM 903 C C . THR A 1 128 ? -4.317 2.503 15.499 1.00 95.06 128 THR A C 1
ATOM 905 O O . THR A 1 128 ? -4.256 1.293 15.273 1.00 95.06 128 THR A O 1
ATOM 908 N N . THR A 1 129 ? -3.878 3.396 14.616 1.00 95.00 129 THR A N 1
ATOM 909 C CA . THR A 1 129 ? -3.401 3.036 13.276 1.00 95.00 129 THR A CA 1
ATOM 910 C C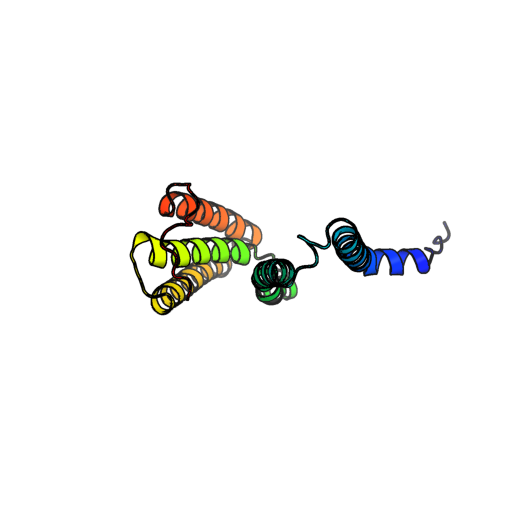 . THR A 1 129 ? -2.000 2.419 13.299 1.00 95.00 129 THR A C 1
ATOM 912 O O . THR A 1 129 ? -1.746 1.493 12.534 1.00 95.00 129 THR A O 1
ATOM 915 N N . LEU A 1 130 ? -1.121 2.814 14.229 1.00 95.12 130 LEU A N 1
ATOM 916 C CA . LEU A 1 130 ? 0.153 2.120 14.469 1.00 95.12 130 LEU A CA 1
ATOM 917 C C . LEU A 1 130 ? -0.036 0.713 15.048 1.00 95.12 130 LEU A C 1
ATOM 919 O O . LEU A 1 130 ? 0.609 -0.242 14.603 1.00 95.12 130 LEU A O 1
ATOM 923 N N . ALA A 1 131 ? -0.918 0.572 16.041 1.00 95.81 131 ALA A N 1
ATOM 924 C CA . ALA A 1 131 ? -1.195 -0.717 16.667 1.00 95.81 131 ALA A CA 1
ATOM 925 C C . ALA A 1 131 ? -1.836 -1.687 15.663 1.00 95.81 131 ALA A C 1
ATOM 927 O O . ALA A 1 131 ? -1.346 -2.800 15.469 1.00 95.81 131 ALA A O 1
ATOM 928 N N . SER A 1 132 ? -2.884 -1.240 14.965 1.00 96.06 132 SER A N 1
ATOM 929 C CA . SER A 1 132 ? -3.525 -2.032 13.911 1.00 96.06 132 SER A CA 1
ATOM 930 C C . SER A 1 132 ? -2.570 -2.323 12.754 1.00 96.06 132 SER A C 1
ATOM 932 O O . SER A 1 132 ? -2.542 -3.455 12.280 1.00 96.06 132 SER A O 1
ATOM 934 N N . GLY A 1 133 ? -1.716 -1.373 12.360 1.00 96.00 133 GLY A N 1
ATOM 935 C CA . GLY A 1 133 ? -0.688 -1.586 11.342 1.00 96.00 133 GLY A CA 1
ATOM 936 C C . GLY A 1 133 ? 0.306 -2.688 11.708 1.00 96.00 133 GLY A C 1
ATOM 937 O O . GLY A 1 133 ? 0.658 -3.512 10.866 1.00 96.00 133 GLY A O 1
ATOM 938 N N . THR A 1 134 ? 0.685 -2.782 12.985 1.00 95.69 134 THR A N 1
ATOM 939 C CA . THR A 1 134 ? 1.546 -3.865 13.490 1.00 95.69 134 THR A CA 1
ATOM 940 C C . THR A 1 134 ? 0.850 -5.226 13.396 1.00 95.69 134 THR A C 1
ATOM 942 O O . THR A 1 134 ? 1.446 -6.198 12.928 1.00 95.69 134 THR A O 1
ATOM 945 N N . VAL A 1 135 ? -0.429 -5.297 13.782 1.00 96.44 135 VAL A N 1
ATOM 946 C CA . VAL A 1 135 ? -1.242 -6.521 13.662 1.00 96.44 135 VAL A CA 1
ATOM 947 C C . VAL A 1 135 ? -1.391 -6.931 12.197 1.00 96.44 135 VAL A C 1
ATOM 949 O O . VAL A 1 135 ? -1.156 -8.087 11.856 1.00 96.44 135 VAL A O 1
ATOM 952 N N . MET A 1 136 ? -1.724 -5.984 11.319 1.00 96.25 136 MET A N 1
ATOM 953 C CA . MET A 1 136 ? -1.844 -6.208 9.877 1.00 96.25 136 MET A CA 1
ATOM 954 C C . MET A 1 136 ? -0.530 -6.704 9.268 1.00 96.25 136 MET A C 1
ATOM 956 O O . MET A 1 136 ? -0.545 -7.660 8.499 1.00 96.25 136 MET A O 1
ATOM 960 N N . GLY A 1 137 ? 0.607 -6.115 9.647 1.00 94.56 137 GLY A N 1
ATOM 961 C CA . GLY A 1 137 ? 1.926 -6.577 9.215 1.00 94.56 137 GLY A CA 1
ATOM 962 C C . GLY A 1 137 ? 2.198 -8.026 9.627 1.00 94.56 137 GLY A C 1
ATOM 963 O O . GLY A 1 137 ? 2.638 -8.829 8.805 1.00 94.56 137 GLY A O 1
ATOM 964 N N . GLY A 1 138 ? 1.858 -8.392 10.867 1.00 94.81 138 GLY A N 1
ATOM 965 C CA . GLY A 1 138 ? 1.940 -9.776 11.339 1.00 94.81 138 GLY A CA 1
ATOM 966 C C . GLY A 1 138 ? 1.038 -10.733 10.554 1.00 94.81 138 GLY A C 1
ATOM 967 O O . GLY A 1 138 ? 1.47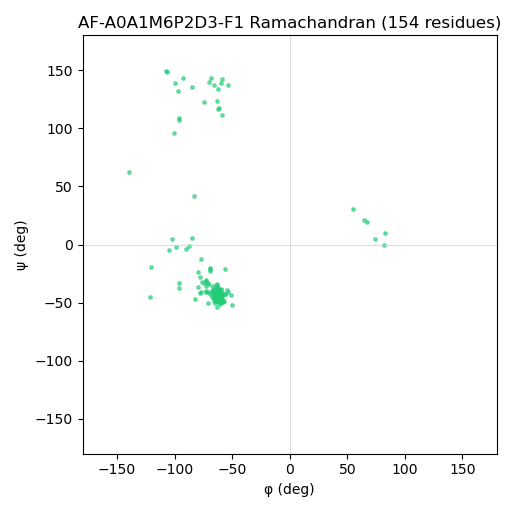7 -11.819 10.182 1.00 94.81 138 GLY A O 1
ATOM 968 N N . LEU A 1 139 ? -0.195 -10.320 10.245 1.00 94.62 139 LEU A N 1
ATOM 969 C CA . LEU A 1 139 ? -1.130 -11.103 9.430 1.00 94.62 139 LEU A CA 1
ATOM 970 C C . LEU A 1 139 ? -0.618 -11.310 8.004 1.00 94.62 139 LEU A C 1
ATOM 972 O O . LEU A 1 139 ? -0.744 -12.411 7.477 1.00 94.62 139 LEU A O 1
ATOM 976 N N . VAL A 1 140 ? -0.016 -10.284 7.396 1.00 94.38 140 VAL A N 1
ATOM 977 C CA . VAL A 1 140 ? 0.613 -10.394 6.073 1.00 94.38 140 VAL A CA 1
ATOM 978 C C . VAL A 1 140 ? 1.744 -11.415 6.111 1.00 94.38 140 VAL A C 1
ATOM 980 O O . VAL A 1 140 ? 1.751 -12.327 5.293 1.00 94.38 140 VAL A O 1
ATOM 983 N N . VAL A 1 141 ? 2.653 -11.319 7.085 1.00 93.56 141 VAL A N 1
ATOM 984 C CA . VAL A 1 141 ? 3.766 -12.272 7.231 1.00 93.56 141 VAL A CA 1
ATOM 985 C C . VAL A 1 141 ? 3.255 -13.693 7.452 1.00 93.56 141 VAL A C 1
ATOM 987 O O . VAL A 1 141 ? 3.756 -14.626 6.829 1.00 93.56 141 VAL A O 1
ATOM 990 N N . TRP A 1 142 ? 2.249 -13.871 8.309 1.00 93.06 142 TRP A N 1
ATOM 991 C CA . TRP A 1 142 ? 1.631 -15.174 8.540 1.00 93.06 142 TRP A CA 1
ATOM 992 C C . TRP A 1 142 ? 0.998 -15.738 7.262 1.00 93.06 142 TRP A C 1
ATOM 994 O O . TRP A 1 142 ? 1.214 -16.902 6.935 1.00 93.06 142 TRP A O 1
ATOM 1004 N N . TYR A 1 143 ? 0.274 -14.906 6.512 1.00 90.94 143 TYR A N 1
ATOM 1005 C CA . TYR A 1 143 ? -0.403 -15.308 5.284 1.00 90.94 143 TYR A CA 1
ATOM 1006 C C . TYR A 1 143 ? 0.569 -15.676 4.158 1.00 90.94 143 TYR A C 1
ATOM 1008 O O . TYR A 1 143 ? 0.349 -16.658 3.454 1.00 90.94 143 TYR A O 1
ATOM 1016 N N . THR A 1 144 ? 1.657 -14.920 3.993 1.00 89.12 144 THR A N 1
ATOM 1017 C CA . THR A 1 144 ? 2.653 -15.171 2.940 1.00 89.12 144 THR A CA 1
ATOM 1018 C C . THR A 1 144 ? 3.743 -16.162 3.357 1.00 89.12 144 THR A C 1
ATOM 1020 O O . THR A 1 144 ? 4.658 -16.436 2.582 1.00 89.12 144 THR A O 1
ATOM 1023 N N . GLY A 1 145 ? 3.704 -16.674 4.592 1.00 87.06 145 GLY A N 1
ATOM 1024 C CA . GLY A 1 145 ? 4.770 -17.511 5.150 1.00 87.06 145 GLY A CA 1
ATOM 1025 C C . GLY A 1 145 ? 6.108 -16.775 5.307 1.00 87.06 145 GLY A C 1
ATOM 1026 O O . GLY A 1 145 ? 7.159 -17.409 5.341 1.00 87.06 145 GLY A O 1
ATOM 1027 N N . GLY A 1 146 ? 6.088 -15.439 5.359 1.00 83.19 146 GLY A N 1
ATOM 1028 C CA . GLY A 1 146 ? 7.279 -14.590 5.446 1.00 83.19 146 GLY A CA 1
ATOM 1029 C C . GLY A 1 146 ? 8.090 -14.476 4.153 1.00 83.19 146 GLY A C 1
ATOM 1030 O O . GLY A 1 146 ? 9.133 -13.823 4.156 1.00 83.19 146 GLY A O 1
ATOM 1031 N N . ALA A 1 147 ? 7.620 -15.065 3.052 1.00 80.06 147 ALA A N 1
ATOM 1032 C CA . ALA A 1 147 ? 8.261 -14.974 1.748 1.00 80.06 147 ALA A CA 1
ATOM 1033 C C . ALA A 1 147 ? 7.471 -14.047 0.808 1.00 80.06 147 ALA A C 1
ATOM 1035 O O . ALA A 1 147 ? 6.243 -13.967 0.903 1.00 80.06 147 ALA A O 1
ATOM 1036 N N . PRO A 1 148 ? 8.138 -13.338 -0.116 1.00 75.62 148 PRO A N 1
ATOM 1037 C CA . PRO A 1 148 ? 7.434 -12.636 -1.175 1.00 75.62 148 PRO A CA 1
ATOM 1038 C C . PRO A 1 148 ? 6.824 -13.635 -2.171 1.00 75.62 148 PRO A C 1
ATOM 1040 O O . PRO A 1 148 ? 7.466 -14.616 -2.547 1.00 75.62 148 PRO A O 1
ATOM 1043 N N . VAL A 1 149 ? 5.606 -13.362 -2.634 1.00 75.81 149 VAL A N 1
ATOM 1044 C CA . VAL A 1 149 ? 4.894 -14.212 -3.598 1.00 75.81 149 VAL A CA 1
ATOM 1045 C C . VAL A 1 149 ? 5.116 -13.660 -5.009 1.00 75.81 149 VAL A C 1
ATOM 1047 O O . VAL A 1 149 ? 4.602 -12.594 -5.338 1.00 75.81 149 VAL A O 1
ATOM 1050 N N . TYR A 1 150 ? 5.897 -14.367 -5.832 1.00 72.31 150 TYR A N 1
ATOM 1051 C CA . TYR A 1 150 ? 6.192 -13.976 -7.223 1.00 72.31 150 TYR A CA 1
ATOM 1052 C C . TYR A 1 150 ? 5.763 -15.017 -8.267 1.00 72.31 150 TYR A C 1
ATOM 1054 O O . TYR A 1 150 ? 5.616 -14.684 -9.440 1.00 72.31 150 TYR A O 1
ATOM 1062 N N . GLU A 1 151 ? 5.564 -16.272 -7.861 1.00 65.12 151 GLU A N 1
ATOM 1063 C CA . GLU A 1 151 ? 5.143 -17.359 -8.750 1.00 65.12 151 GLU A CA 1
ATOM 1064 C C . GLU A 1 151 ? 3.618 -17.498 -8.750 1.00 65.12 151 GLU A C 1
ATOM 1066 O O . GLU A 1 151 ? 2.983 -17.306 -7.720 1.00 65.12 151 GLU A O 1
ATOM 1071 N N . GLY A 1 152 ? 3.021 -17.825 -9.900 1.00 66.12 152 GLY A N 1
ATOM 1072 C CA . GLY A 1 152 ? 1.578 -18.086 -10.017 1.00 66.12 152 GLY A CA 1
ATOM 1073 C C . GLY A 1 152 ? 0.680 -16.848 -10.149 1.00 66.12 152 GLY A C 1
ATOM 1074 O O . GLY A 1 152 ? -0.529 -16.996 -10.298 1.00 66.12 152 GLY A O 1
ATOM 1075 N N . VAL A 1 153 ? 1.235 -15.632 -10.141 1.00 70.69 153 VAL A N 1
ATOM 1076 C CA . VAL A 1 153 ? 0.460 -14.397 -10.352 1.00 70.69 153 VAL A CA 1
ATOM 1077 C C . VAL A 1 153 ? 0.085 -14.265 -11.841 1.00 70.69 153 VAL A C 1
ATOM 1079 O O . VAL A 1 153 ? 0.988 -14.245 -12.682 1.00 70.69 153 VAL A O 1
ATOM 1082 N N . PRO A 1 154 ? -1.211 -14.168 -12.204 1.00 67.12 154 PRO A N 1
ATOM 1083 C CA . PRO A 1 154 ? -1.638 -14.009 -13.594 1.00 67.12 154 PRO A CA 1
ATOM 1084 C C . PRO A 1 154 ? -1.054 -12.740 -14.229 1.00 67.12 154 PRO A C 1
ATOM 1086 O O . PRO A 1 154 ? -1.031 -11.685 -13.597 1.00 67.12 154 PRO A O 1
ATOM 1089 N N . ALA A 1 155 ? -0.620 -12.825 -15.491 1.00 68.19 155 ALA A N 1
ATOM 1090 C CA . ALA A 1 155 ? -0.090 -11.670 -16.227 1.00 68.19 155 ALA A CA 1
ATOM 1091 C C . ALA A 1 155 ? -1.169 -10.619 -16.566 1.00 68.19 155 ALA A C 1
ATOM 1093 O O . ALA A 1 155 ? -0.839 -9.459 -16.813 1.00 68.19 155 ALA A O 1
ATOM 1094 N N . SER A 1 156 ? -2.436 -11.038 -16.567 1.00 53.31 156 SER A N 1
ATOM 1095 C CA . SER A 1 156 ? -3.665 -10.252 -16.734 1.00 53.31 156 SER A CA 1
ATOM 1096 C C . SER A 1 156 ? -4.845 -11.214 -16.762 1.00 53.31 156 SER A C 1
ATOM 1098 O O . SER A 1 156 ? -4.702 -12.222 -17.496 1.00 53.31 156 SER A O 1
#